Protein AF-A0A0A1PR72-F1 (afdb_monomer_lite)

Radius of gyration: 14.21 Å; chains: 1; bounding box: 34×39×32 Å

Structure (mmCIF, N/CA/C/O backbone):
data_AF-A0A0A1PR72-F1
#
_entry.id   AF-A0A0A1PR72-F1
#
loop_
_atom_site.group_PDB
_atom_site.id
_atom_site.type_symbol
_atom_site.label_atom_id
_atom_site.label_alt_id
_atom_site.label_comp_id
_atom_site.label_asym_id
_atom_site.label_entity_id
_atom_site.label_seq_id
_atom_site.pdbx_PDB_ins_code
_atom_site.Cartn_x
_atom_site.Cartn_y
_atom_site.Cartn_z
_atom_site.occupancy
_atom_site.B_iso_or_equiv
_atom_site.auth_seq_id
_atom_site.auth_comp_id
_atom_site.auth_asym_id
_atom_site.auth_atom_id
_atom_site.pdbx_PDB_model_num
ATOM 1 N N . MET A 1 1 ? 4.357 -5.105 5.556 1.00 82.50 1 MET A N 1
ATOM 2 C CA . MET A 1 1 ? 3.766 -4.105 4.643 1.00 82.50 1 MET A CA 1
ATOM 3 C C . MET A 1 1 ? 2.850 -3.223 5.461 1.00 82.50 1 MET A C 1
ATOM 5 O O . MET A 1 1 ? 2.119 -3.757 6.286 1.00 82.50 1 MET A O 1
ATOM 9 N N . SER A 1 2 ? 2.885 -1.919 5.214 1.00 88.31 2 SER A N 1
ATOM 10 C CA . SER A 1 2 ? 1.984 -0.940 5.820 1.00 88.31 2 SER A CA 1
ATOM 11 C C . SER A 1 2 ? 1.343 -0.111 4.715 1.00 88.31 2 SER A C 1
ATOM 13 O O . SER A 1 2 ? 2.030 0.284 3.776 1.00 88.31 2 SER A O 1
ATOM 15 N N . LEU A 1 3 ? 0.043 0.157 4.824 1.00 88.31 3 LEU A N 1
ATOM 16 C CA . LEU A 1 3 ? -0.700 0.997 3.889 1.00 88.31 3 LEU A CA 1
ATOM 17 C C . LEU A 1 3 ? -1.391 2.115 4.665 1.00 88.31 3 LEU A C 1
ATOM 19 O O . LEU A 1 3 ? -2.134 1.855 5.610 1.00 88.31 3 LEU A O 1
ATOM 23 N N . ILE A 1 4 ? -1.170 3.346 4.224 1.00 90.19 4 ILE A N 1
ATOM 24 C CA . ILE A 1 4 ? -1.883 4.529 4.693 1.00 90.19 4 ILE A CA 1
ATOM 25 C C . ILE A 1 4 ? -2.842 4.938 3.579 1.00 90.19 4 ILE A C 1
ATOM 27 O O . ILE A 1 4 ? -2.407 5.152 2.450 1.00 90.19 4 ILE A O 1
ATOM 31 N N . LEU A 1 5 ? -4.134 5.032 3.900 1.00 88.56 5 LEU A N 1
ATOM 32 C CA . LEU A 1 5 ? -5.178 5.527 3.003 1.00 88.56 5 LEU A CA 1
ATOM 33 C C . LEU A 1 5 ? -5.735 6.832 3.559 1.00 88.56 5 LEU A C 1
ATOM 35 O O . LEU A 1 5 ? -6.282 6.852 4.665 1.00 88.56 5 LEU A O 1
ATOM 39 N N . THR A 1 6 ? -5.657 7.889 2.763 1.00 89.31 6 THR A N 1
ATOM 40 C CA . THR A 1 6 ? -6.196 9.205 3.098 1.00 89.31 6 TH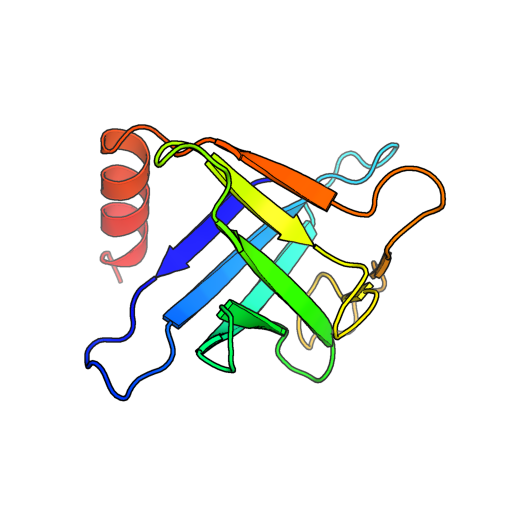R A CA 1
ATOM 41 C C . THR A 1 6 ? -7.381 9.479 2.188 1.00 89.31 6 THR A C 1
ATOM 43 O O . THR A 1 6 ? -7.264 9.433 0.967 1.00 89.31 6 THR A O 1
ATOM 46 N N . ARG A 1 7 ? -8.562 9.727 2.762 1.00 86.62 7 ARG A N 1
ATOM 47 C CA . ARG A 1 7 ? -9.734 10.109 1.960 1.00 86.62 7 ARG A CA 1
ATOM 48 C C . ARG A 1 7 ? -9.500 11.474 1.307 1.00 86.62 7 ARG A C 1
ATOM 50 O O . ARG A 1 7 ? -8.943 12.354 1.955 1.00 86.62 7 ARG A O 1
ATOM 57 N N . GLY A 1 8 ? -9.984 11.642 0.076 1.00 85.38 8 GLY A N 1
ATOM 58 C CA . GLY A 1 8 ? -10.082 12.956 -0.563 1.00 85.38 8 GLY A CA 1
ATOM 59 C C . GLY A 1 8 ? -10.965 13.910 0.248 1.00 85.38 8 GLY A C 1
ATOM 60 O O . GLY A 1 8 ? -11.812 13.461 1.034 1.00 85.38 8 GLY A O 1
ATOM 61 N N . ALA A 1 9 ? -10.778 15.220 0.070 1.00 82.19 9 ALA A N 1
ATOM 62 C CA . ALA A 1 9 ? -11.507 16.238 0.831 1.00 82.19 9 ALA A CA 1
ATOM 63 C C . ALA A 1 9 ? -13.004 16.262 0.478 1.00 82.19 9 ALA A C 1
ATOM 65 O O . ALA A 1 9 ? -13.845 16.667 1.282 1.00 82.19 9 ALA A O 1
ATOM 66 N N . SER A 1 10 ? -13.350 15.770 -0.712 1.00 82.62 10 SER A N 1
ATOM 67 C CA . SER A 1 10 ? -14.716 15.634 -1.204 1.00 82.62 10 SER A CA 1
ATOM 68 C C . SER A 1 10 ? -14.984 14.224 -1.738 1.00 82.62 10 SER A C 1
ATOM 70 O O . SER A 1 10 ? -14.075 13.435 -1.981 1.00 82.62 10 SER A O 1
ATOM 72 N N . ARG A 1 11 ? -16.262 13.882 -1.958 1.00 75.19 11 ARG A N 1
ATOM 73 C CA . ARG A 1 11 ? -16.643 12.583 -2.554 1.00 75.19 11 ARG A CA 1
ATOM 74 C C . ARG A 1 11 ? -16.174 12.416 -4.004 1.00 75.19 11 ARG A C 1
ATOM 76 O O . ARG A 1 11 ? -16.157 11.290 -4.494 1.00 75.19 11 ARG A O 1
ATOM 83 N N . SER A 1 12 ? -15.878 13.521 -4.682 1.00 78.88 12 SER A N 1
ATOM 84 C CA . SER A 1 12 ? -15.376 13.561 -6.057 1.00 78.88 12 SER A CA 1
ATOM 85 C C . SER A 1 12 ? -13.855 13.464 -6.141 1.00 78.88 12 SER A C 1
ATOM 87 O O . SER A 1 12 ? -13.344 13.122 -7.203 1.00 78.88 12 SER A O 1
ATOM 89 N N . GLU A 1 13 ? -13.139 13.739 -5.051 1.00 85.50 13 GLU A N 1
ATOM 90 C CA . GLU A 1 13 ? -11.687 13.599 -5.009 1.00 85.50 13 GLU A CA 1
ATOM 91 C C . GLU A 1 13 ? -11.280 12.147 -4.734 1.00 85.50 13 GLU A C 1
ATOM 93 O O . GLU A 1 13 ? -11.867 11.488 -3.863 1.00 85.50 13 GLU A O 1
ATOM 98 N N . PRO A 1 14 ? -10.278 11.621 -5.461 1.00 87.50 14 PRO A N 1
ATOM 99 C CA . PRO A 1 14 ? -9.738 10.303 -5.178 1.00 87.50 14 PRO A CA 1
ATOM 100 C C . PRO A 1 14 ? -9.121 10.269 -3.775 1.00 87.50 14 PRO A C 1
ATOM 102 O O . PRO A 1 14 ? -8.647 11.272 -3.246 1.00 87.50 14 PRO A O 1
ATOM 105 N N . ALA A 1 15 ? -9.128 9.091 -3.157 1.00 90.69 15 ALA A N 1
ATOM 106 C CA . ALA A 1 15 ? -8.325 8.881 -1.959 1.00 90.69 15 ALA A CA 1
ATOM 107 C C . ALA A 1 15 ? -6.852 8.786 -2.372 1.00 90.69 15 ALA A C 1
ATOM 109 O O . ALA A 1 15 ? -6.563 8.180 -3.397 1.00 90.69 15 ALA A O 1
ATOM 110 N N . SER A 1 16 ? -5.928 9.322 -1.585 1.00 92.38 16 SER A N 1
ATOM 111 C CA . SER A 1 16 ? -4.498 9.090 -1.793 1.00 92.38 16 SER A CA 1
ATOM 112 C C . SER A 1 16 ? -4.004 7.941 -0.921 1.00 92.38 16 SER A C 1
ATOM 114 O O . SER A 1 16 ? -4.612 7.598 0.103 1.00 92.38 16 SER A O 1
ATOM 116 N N . PHE A 1 17 ? -2.900 7.320 -1.325 1.00 91.56 17 PHE A N 1
ATOM 117 C CA . PHE A 1 17 ? -2.252 6.286 -0.536 1.00 91.56 17 PHE A CA 1
ATOM 118 C C . PHE A 1 17 ? -0.745 6.484 -0.436 1.00 91.56 17 PHE A C 1
ATOM 120 O O . PHE A 1 17 ? -0.103 7.064 -1.310 1.00 91.56 17 PHE A O 1
ATOM 127 N N . ARG A 1 18 ? -0.180 5.925 0.636 1.00 91.56 18 ARG A N 1
ATOM 128 C CA . ARG A 1 18 ? 1.251 5.638 0.764 1.00 91.56 18 ARG A CA 1
ATOM 129 C C . ARG A 1 18 ? 1.417 4.202 1.231 1.00 91.56 18 ARG A C 1
ATOM 131 O O . ARG A 1 18 ? 0.816 3.808 2.232 1.00 91.56 18 ARG A O 1
ATOM 138 N N . ILE A 1 19 ? 2.214 3.423 0.513 1.00 88.81 19 ILE A N 1
ATOM 139 C CA . ILE A 1 19 ? 2.516 2.033 0.855 1.00 88.81 19 ILE A CA 1
ATOM 140 C C . ILE A 1 19 ? 3.991 1.897 1.211 1.00 88.81 19 ILE A C 1
ATOM 142 O O . ILE A 1 19 ? 4.844 2.498 0.567 1.00 88.81 19 ILE A O 1
ATOM 146 N N . PHE A 1 20 ? 4.275 1.101 2.238 1.00 88.56 20 PHE A N 1
ATOM 147 C CA . PHE A 1 20 ? 5.618 0.802 2.716 1.00 88.56 20 PHE A CA 1
ATOM 148 C C . PHE A 1 20 ? 5.815 -0.708 2.778 1.00 88.56 20 PHE A C 1
ATOM 150 O O . PHE A 1 20 ? 4.985 -1.442 3.335 1.00 88.56 20 PHE A O 1
ATOM 157 N N . VAL A 1 21 ? 6.922 -1.188 2.228 1.00 86.25 21 VAL A N 1
ATOM 158 C CA . VAL A 1 21 ? 7.244 -2.615 2.166 1.00 86.25 21 VAL A CA 1
ATOM 159 C C . VAL A 1 21 ? 8.702 -2.845 2.531 1.00 86.25 21 VAL A C 1
ATOM 161 O O . VAL A 1 21 ? 9.578 -2.056 2.203 1.00 86.25 21 VAL A O 1
ATOM 164 N N . THR A 1 22 ? 8.958 -3.977 3.170 1.00 85.81 22 THR A N 1
ATOM 165 C CA . THR A 1 22 ? 10.303 -4.533 3.309 1.00 85.81 22 THR A CA 1
ATOM 166 C C . THR A 1 22 ? 10.289 -5.831 2.525 1.00 85.81 22 THR A C 1
ATOM 168 O O . THR A 1 22 ? 9.505 -6.731 2.841 1.00 85.81 22 THR A O 1
ATOM 171 N N . VAL A 1 23 ? 11.084 -5.904 1.462 1.00 81.19 23 VAL A N 1
ATOM 172 C CA . VAL A 1 23 ? 11.188 -7.122 0.655 1.00 81.19 23 VAL A CA 1
ATOM 173 C C . VAL A 1 23 ? 12.092 -8.110 1.390 1.00 81.19 23 VAL A C 1
ATOM 175 O O . VAL A 1 23 ? 13.049 -7.721 2.055 1.00 81.19 23 VAL A O 1
ATOM 178 N N . ARG A 1 24 ? 11.779 -9.407 1.315 1.00 80.00 24 ARG A N 1
ATOM 179 C CA . ARG A 1 24 ? 12.583 -10.444 1.974 1.00 80.00 24 ARG A CA 1
ATOM 180 C C . ARG A 1 24 ? 14.031 -10.375 1.484 1.00 80.00 24 ARG A C 1
ATOM 182 O O . ARG A 1 24 ? 14.276 -10.453 0.287 1.00 80.00 24 ARG A O 1
ATOM 189 N N . GLY A 1 25 ? 14.968 -10.309 2.425 1.00 82.12 25 GLY A N 1
ATOM 190 C CA . GLY A 1 25 ? 16.397 -10.188 2.131 1.00 82.12 25 GLY A CA 1
ATOM 191 C C . GLY A 1 25 ? 16.898 -8.743 2.103 1.00 82.12 25 GLY A C 1
ATOM 192 O O . GLY A 1 25 ? 18.098 -8.536 2.262 1.00 82.12 25 GLY A O 1
ATOM 193 N N . ASP A 1 26 ? 15.999 -7.760 2.017 1.00 81.25 26 ASP A N 1
ATOM 194 C CA . ASP A 1 26 ? 16.349 -6.348 2.131 1.00 81.25 26 ASP A CA 1
ATOM 195 C C . ASP A 1 26 ? 16.278 -5.906 3.598 1.00 81.25 26 ASP A C 1
ATOM 197 O O . ASP A 1 26 ? 15.487 -6.414 4.398 1.00 81.25 26 ASP A O 1
ATOM 201 N N . ARG A 1 27 ? 17.111 -4.925 3.952 1.00 82.94 27 ARG A N 1
ATOM 202 C CA . ARG A 1 27 ? 17.039 -4.215 5.242 1.00 82.94 27 ARG A CA 1
ATOM 203 C C . ARG A 1 27 ? 16.356 -2.853 5.122 1.00 82.94 27 ARG A C 1
ATOM 205 O O . ARG A 1 27 ? 16.102 -2.208 6.133 1.00 82.94 27 ARG A O 1
ATOM 212 N N . GLU A 1 28 ? 16.084 -2.428 3.895 1.00 85.38 28 GLU A N 1
ATOM 213 C CA . GLU A 1 28 ? 15.511 -1.133 3.563 1.00 85.38 28 GLU A CA 1
ATOM 214 C C . GLU A 1 28 ? 13.980 -1.194 3.502 1.00 85.38 28 GLU A C 1
ATOM 216 O O . GLU A 1 28 ? 13.381 -2.227 3.179 1.00 85.38 28 GLU A O 1
ATOM 221 N N . VAL A 1 29 ? 13.343 -0.073 3.846 1.00 86.62 29 VAL A N 1
ATOM 222 C CA . VAL A 1 29 ? 11.905 0.123 3.668 1.00 86.62 29 VAL A CA 1
ATOM 223 C C . VAL A 1 29 ? 11.692 0.892 2.376 1.00 86.62 29 VAL A C 1
ATOM 225 O O . VAL A 1 29 ? 12.035 2.065 2.280 1.00 86.62 29 VAL A O 1
ATOM 228 N N . TRP A 1 30 ? 11.062 0.238 1.413 1.00 87.12 30 TRP A N 1
ATOM 229 C CA . TRP A 1 30 ? 10.681 0.841 0.148 1.00 87.12 30 TRP A CA 1
ATOM 230 C C . TRP A 1 30 ? 9.297 1.477 0.259 1.00 87.12 30 TRP A C 1
ATOM 232 O O . TRP A 1 30 ? 8.433 0.958 0.977 1.00 87.12 30 TRP A O 1
ATOM 242 N N . SER A 1 31 ? 9.053 2.565 -0.475 1.00 89.19 31 SER A N 1
ATOM 243 C CA . SER A 1 31 ? 7.752 3.244 -0.453 1.00 89.19 31 SER A CA 1
ATOM 244 C C . SER A 1 31 ? 7.246 3.661 -1.830 1.00 89.19 31 SER A C 1
ATOM 246 O O . SER A 1 31 ? 8.034 3.866 -2.746 1.00 89.19 31 SER A O 1
ATOM 248 N N . ALA A 1 32 ? 5.925 3.738 -1.983 1.00 89.00 32 ALA A N 1
ATOM 249 C CA . ALA A 1 32 ? 5.261 4.243 -3.184 1.00 89.00 32 ALA A CA 1
ATOM 250 C C . ALA A 1 32 ? 3.994 5.022 -2.805 1.00 89.00 32 ALA A C 1
ATOM 252 O O . ALA A 1 32 ? 3.386 4.763 -1.757 1.00 89.00 32 ALA A O 1
ATOM 253 N N . SER A 1 33 ? 3.597 5.960 -3.659 1.00 91.56 33 SER A N 1
ATOM 254 C CA . SER A 1 33 ? 2.411 6.803 -3.499 1.00 91.56 33 SER A CA 1
ATOM 255 C C . SER A 1 33 ? 1.543 6.798 -4.748 1.00 91.56 33 SER A C 1
ATOM 257 O O . SER A 1 33 ? 1.991 6.460 -5.845 1.00 91.56 33 SER A O 1
ATOM 259 N N . GLY A 1 34 ? 0.281 7.165 -4.558 1.00 92.00 34 GLY A N 1
ATOM 260 C CA . GLY A 1 34 ? -0.629 7.434 -5.656 1.00 92.00 34 GLY A CA 1
ATOM 261 C C . GLY A 1 34 ? -2.070 7.557 -5.205 1.00 92.00 34 GLY A C 1
ATOM 262 O O . GLY A 1 34 ? -2.356 7.918 -4.059 1.00 92.00 34 GLY A O 1
ATOM 263 N N . GLU A 1 35 ? -2.988 7.253 -6.114 1.00 93.19 35 GLU A N 1
ATOM 264 C CA . GLU A 1 35 ? -4.412 7.515 -5.940 1.00 93.19 35 GLU A CA 1
ATOM 265 C C . GLU A 1 35 ? -5.244 6.242 -6.031 1.00 93.19 35 GLU A C 1
ATOM 267 O O . GLU A 1 35 ? -5.013 5.379 -6.869 1.00 93.19 35 GLU A O 1
ATOM 272 N N . CYS A 1 36 ? -6.282 6.161 -5.206 1.00 90.94 36 CYS A N 1
ATOM 273 C CA . CYS A 1 36 ? -7.281 5.113 -5.221 1.00 90.94 36 CYS A CA 1
ATOM 274 C C . CYS A 1 36 ? -8.625 5.643 -5.729 1.00 90.94 36 CYS A C 1
ATOM 276 O O . CYS A 1 36 ? -9.160 6.645 -5.242 1.00 90.94 36 CYS A O 1
ATOM 278 N N . ARG A 1 37 ? -9.227 4.912 -6.668 1.00 88.62 37 ARG A N 1
ATOM 279 C CA . ARG A 1 37 ? -10.517 5.231 -7.288 1.00 88.62 37 ARG A CA 1
ATOM 280 C C . ARG A 1 37 ? -11.479 4.058 -7.193 1.00 88.62 37 ARG A C 1
ATOM 282 O O . ARG A 1 37 ? -11.089 2.891 -7.189 1.00 88.62 37 ARG A O 1
ATOM 289 N N . ARG A 1 38 ? -12.776 4.371 -7.148 1.00 83.44 38 ARG A N 1
ATOM 290 C CA . ARG A 1 38 ? -13.833 3.356 -7.139 1.00 83.44 38 ARG A CA 1
ATOM 291 C C . ARG A 1 38 ? -14.214 2.980 -8.575 1.00 83.44 38 ARG A C 1
ATOM 293 O O . ARG A 1 38 ? -14.772 3.804 -9.291 1.00 83.44 38 ARG A O 1
ATOM 300 N N . ARG A 1 39 ? -13.930 1.745 -8.997 1.00 76.31 39 ARG A N 1
ATOM 301 C CA . ARG A 1 39 ? -14.226 1.194 -10.338 1.00 76.31 39 ARG A CA 1
ATOM 302 C C . ARG A 1 39 ? -14.703 -0.263 -10.239 1.00 76.31 39 ARG A C 1
ATOM 304 O O . ARG A 1 39 ? -13.933 -1.184 -10.471 1.00 76.31 39 ARG A O 1
ATOM 311 N N . GLY A 1 40 ? -15.941 -0.490 -9.784 1.00 69.94 40 GLY A N 1
ATOM 312 C CA . GLY A 1 40 ? -16.435 -1.852 -9.474 1.00 69.94 40 GLY A CA 1
ATOM 313 C C . GLY A 1 40 ? -15.730 -2.528 -8.278 1.00 69.94 40 GLY A C 1
ATOM 314 O O . GLY A 1 40 ? -15.934 -3.705 -8.013 1.00 69.94 40 GLY A O 1
ATOM 315 N N . GLY A 1 41 ? -14.911 -1.758 -7.559 1.00 78.44 41 GLY A N 1
ATOM 316 C CA . GLY A 1 41 ? -13.992 -2.119 -6.478 1.00 78.44 41 GLY A CA 1
ATOM 317 C C . GLY A 1 41 ? -13.130 -0.890 -6.154 1.00 78.44 41 GLY A C 1
ATOM 318 O O . GLY A 1 41 ? -13.348 0.161 -6.760 1.00 78.44 41 GLY A O 1
ATOM 319 N N . ILE A 1 42 ? -12.187 -0.971 -5.214 1.00 86.06 42 ILE A N 1
ATOM 320 C CA . ILE A 1 42 ? -11.196 0.099 -5.002 1.00 86.06 42 ILE A CA 1
ATOM 321 C C . ILE A 1 42 ? -9.914 -0.315 -5.727 1.00 86.06 42 ILE A C 1
ATOM 323 O O . ILE A 1 42 ? -9.368 -1.375 -5.436 1.00 86.06 42 ILE A O 1
ATOM 327 N N . VAL A 1 43 ? -9.458 0.498 -6.676 1.00 90.06 43 VAL A N 1
ATOM 328 C CA . VAL A 1 43 ? -8.208 0.289 -7.423 1.00 90.06 43 VAL A CA 1
ATOM 329 C C . VAL A 1 43 ? -7.289 1.458 -7.131 1.00 90.06 43 VAL A C 1
ATOM 331 O O . VAL A 1 43 ? -7.753 2.594 -7.173 1.00 90.06 43 VAL A O 1
ATOM 334 N N . CYS A 1 44 ? -6.035 1.169 -6.806 1.00 90.75 44 CYS A N 1
ATOM 335 C CA . CYS A 1 44 ? -5.016 2.145 -6.464 1.00 90.75 44 CYS A CA 1
ATOM 336 C C . CYS A 1 44 ? -3.901 2.114 -7.507 1.00 90.75 44 CYS A C 1
ATOM 338 O O . CYS A 1 44 ? -3.262 1.075 -7.681 1.00 90.75 44 CYS A O 1
ATOM 340 N N . ASP A 1 45 ? -3.692 3.244 -8.174 1.00 91.00 45 ASP A N 1
ATOM 341 C CA . ASP A 1 45 ? -2.692 3.458 -9.215 1.00 91.00 45 ASP A CA 1
ATOM 342 C C . ASP A 1 45 ? -1.484 4.179 -8.599 1.00 91.00 45 ASP A C 1
ATOM 344 O O . ASP A 1 45 ? -1.642 5.214 -7.946 1.00 91.00 45 ASP A O 1
ATOM 348 N N . VAL A 1 46 ? -0.283 3.632 -8.783 1.00 89.81 46 VAL A N 1
ATOM 349 C CA . VAL A 1 46 ? 0.973 4.286 -8.387 1.00 89.81 46 VAL A CA 1
ATOM 350 C C . VAL A 1 46 ? 1.270 5.414 -9.373 1.00 89.81 46 VAL A C 1
ATOM 352 O O . VAL A 1 46 ? 1.044 5.269 -10.575 1.00 89.81 46 VAL A O 1
ATOM 355 N N . GLU A 1 47 ? 1.791 6.532 -8.874 1.00 86.62 47 GLU A N 1
ATOM 356 C CA . GLU A 1 47 ? 2.244 7.648 -9.711 1.00 86.62 47 GLU A CA 1
ATOM 357 C C . GLU A 1 47 ? 3.304 7.206 -10.740 1.00 86.62 47 GLU A C 1
ATOM 359 O O . GLU A 1 47 ? 3.994 6.202 -10.556 1.00 86.62 47 GLU A O 1
ATOM 364 N N . CYS A 1 48 ? 3.442 7.963 -11.835 1.00 83.50 48 CYS A N 1
ATOM 365 C CA . CYS A 1 48 ? 4.473 7.731 -12.858 1.00 83.50 48 CYS A CA 1
ATOM 366 C C . CYS A 1 48 ? 4.448 6.323 -13.491 1.00 83.50 48 CYS A C 1
ATOM 368 O O . CYS A 1 48 ? 5.491 5.721 -13.731 1.00 83.50 48 CYS A O 1
ATOM 370 N N . ASP A 1 49 ? 3.250 5.790 -13.758 1.00 79.31 49 ASP A N 1
ATOM 371 C CA . ASP A 1 49 ? 3.035 4.467 -14.370 1.00 79.31 49 ASP A CA 1
ATOM 372 C C . ASP A 1 49 ? 3.670 3.300 -13.584 1.00 79.31 49 ASP A C 1
ATOM 374 O O . ASP A 1 49 ? 3.966 2.227 -14.126 1.00 79.31 49 ASP A O 1
ATOM 378 N N . GLY A 1 50 ? 3.817 3.470 -12.265 1.00 83.62 50 GLY A N 1
ATOM 379 C CA . GLY A 1 50 ? 4.395 2.477 -11.359 1.00 83.62 50 GLY A CA 1
ATOM 380 C C . GLY A 1 50 ? 3.534 1.226 -11.132 1.00 83.62 50 GLY A C 1
ATOM 381 O O . GLY A 1 50 ? 3.851 0.408 -10.271 1.00 83.62 50 GLY A O 1
ATOM 382 N N . GLY A 1 51 ? 2.438 1.052 -11.869 1.00 88.19 51 GLY A N 1
ATOM 383 C CA . GLY A 1 51 ? 1.489 -0.039 -11.672 1.00 88.19 51 GLY A CA 1
ATOM 384 C C . GLY A 1 51 ? 0.487 0.271 -10.562 1.00 88.19 51 GLY A C 1
ATOM 385 O O . GLY A 1 51 ? -0.070 1.363 -10.522 1.00 88.19 51 GLY A O 1
ATOM 386 N N . GLY A 1 52 ? 0.208 -0.695 -9.685 1.00 88.75 52 GLY A N 1
ATOM 387 C CA . GLY A 1 52 ? -0.853 -0.545 -8.693 1.00 88.75 52 GLY A CA 1
ATOM 388 C C . GLY A 1 52 ? -1.415 -1.849 -8.142 1.00 88.75 52 GLY A C 1
ATOM 389 O O . GLY A 1 52 ? -0.905 -2.944 -8.380 1.00 88.75 52 GLY A O 1
ATOM 390 N N . PHE A 1 53 ? -2.504 -1.732 -7.390 1.00 89.06 53 PHE A N 1
ATOM 391 C CA . PHE A 1 53 ? -3.145 -2.852 -6.707 1.00 89.06 53 PHE A CA 1
ATOM 392 C C . PHE A 1 53 ? -4.640 -2.615 -6.491 1.00 89.06 53 PHE A C 1
ATOM 394 O O . PHE A 1 53 ? -5.117 -1.482 -6.467 1.00 89.06 53 PHE A O 1
ATOM 401 N N . ALA A 1 54 ? -5.396 -3.693 -6.300 1.00 89.62 54 ALA A N 1
ATOM 402 C CA . ALA A 1 54 ? -6.798 -3.614 -5.903 1.00 89.62 54 ALA A CA 1
ATOM 403 C C . ALA A 1 54 ? -6.958 -3.828 -4.394 1.00 89.62 54 ALA A C 1
ATOM 405 O O . ALA A 1 54 ? -6.259 -4.642 -3.791 1.00 89.62 54 ALA A O 1
ATOM 406 N N . ILE A 1 55 ? -7.924 -3.135 -3.791 1.00 86.81 55 ILE A N 1
ATOM 407 C CA . ILE A 1 55 ? -8.365 -3.354 -2.414 1.00 86.81 55 ILE A CA 1
ATOM 408 C C . ILE A 1 55 ? -9.746 -4.011 -2.448 1.00 86.81 55 ILE A C 1
ATOM 410 O O . ILE A 1 55 ? -10.721 -3.445 -2.950 1.00 86.81 55 ILE A O 1
ATOM 414 N N . GLY A 1 56 ? -9.822 -5.210 -1.880 1.00 82.00 56 GLY A N 1
ATOM 415 C CA . GLY A 1 56 ? -11.057 -5.934 -1.615 1.00 82.00 56 GLY A CA 1
ATOM 416 C C . GLY A 1 56 ? -11.423 -5.890 -0.134 1.00 82.00 56 GLY A C 1
ATOM 417 O O . GLY A 1 56 ? -10.552 -5.901 0.739 1.00 82.00 56 GLY A O 1
ATOM 418 N N . ALA A 1 57 ? -12.724 -5.871 0.153 1.00 70.00 57 ALA A N 1
ATOM 419 C CA . ALA A 1 57 ? -13.211 -6.172 1.493 1.00 70.00 57 ALA A CA 1
ATOM 420 C C . ALA A 1 57 ? -13.012 -7.666 1.786 1.00 70.00 57 ALA A C 1
ATOM 422 O O . ALA A 1 57 ? -13.191 -8.506 0.901 1.00 70.00 57 ALA A O 1
ATOM 423 N N . THR A 1 58 ? -12.653 -7.99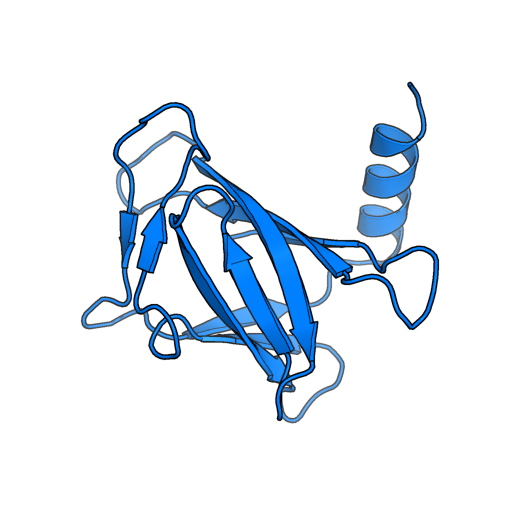2 3.024 1.00 67.19 58 THR A N 1
ATOM 424 C CA . THR A 1 58 ? -12.746 -9.373 3.511 1.00 67.19 58 THR A CA 1
ATOM 425 C C . THR A 1 58 ? -14.153 -9.635 4.057 1.00 67.19 58 THR A C 1
ATOM 427 O O . THR A 1 58 ? -14.997 -8.738 4.081 1.00 67.19 58 THR A O 1
ATOM 430 N N . SER A 1 59 ? -14.439 -10.866 4.491 1.00 66.06 59 SER A N 1
ATOM 431 C CA . SER A 1 59 ? -15.704 -11.185 5.169 1.00 66.06 59 SER A CA 1
ATOM 432 C C . SER A 1 59 ? -15.871 -10.468 6.517 1.00 66.06 59 SER A C 1
ATOM 434 O O . SER A 1 59 ? -16.964 -10.493 7.077 1.00 66.06 59 SER A O 1
ATOM 436 N N . THR A 1 60 ? -14.819 -9.822 7.036 1.00 65.81 60 THR A N 1
ATOM 437 C CA . THR A 1 60 ? -14.839 -9.043 8.278 1.00 65.81 60 THR A CA 1
ATOM 438 C C . THR A 1 60 ? -14.504 -7.572 8.014 1.00 65.81 60 THR A C 1
ATOM 440 O O . THR A 1 60 ? -13.795 -7.226 7.070 1.00 65.81 60 THR A O 1
ATOM 443 N N . THR A 1 61 ? -15.008 -6.673 8.862 1.00 68.31 61 THR A N 1
ATOM 444 C CA . THR A 1 61 ? -14.747 -5.222 8.766 1.00 68.31 61 THR A CA 1
ATOM 445 C C . THR A 1 61 ? -13.346 -4.820 9.220 1.00 68.31 61 THR A C 1
ATOM 447 O O . THR A 1 61 ? -12.909 -3.703 8.950 1.00 68.31 61 THR A O 1
ATOM 450 N N . GLU A 1 62 ? -12.646 -5.722 9.907 1.00 75.19 62 GLU A N 1
ATOM 451 C CA . GLU A 1 62 ? -11.354 -5.452 10.546 1.00 75.19 62 GLU A CA 1
ATOM 452 C C . GLU A 1 62 ? -10.157 -5.755 9.646 1.00 75.19 62 GLU A C 1
ATOM 454 O O . GLU A 1 62 ? -9.025 -5.420 9.996 1.00 75.19 62 GLU A O 1
ATOM 459 N N . ALA A 1 63 ? -10.394 -6.370 8.487 1.00 78.94 63 ALA A N 1
ATOM 460 C CA . ALA A 1 63 ? -9.344 -6.697 7.545 1.00 78.94 63 ALA A CA 1
ATOM 461 C C . ALA A 1 63 ? -9.712 -6.296 6.116 1.00 78.94 63 ALA A C 1
ATOM 463 O O . ALA A 1 63 ? -10.843 -6.458 5.647 1.00 78.94 63 ALA A O 1
ATOM 464 N N . LEU A 1 64 ? -8.705 -5.809 5.404 1.00 83.69 64 LEU A N 1
ATOM 465 C CA . LEU A 1 64 ? -8.742 -5.559 3.973 1.00 83.69 64 LEU A CA 1
ATOM 466 C C . LEU A 1 64 ? -7.798 -6.529 3.275 1.00 83.69 64 LEU A C 1
ATOM 468 O O . LEU A 1 64 ? -6.808 -6.980 3.849 1.00 83.69 64 LEU A O 1
ATOM 472 N N . GLN A 1 65 ? -8.092 -6.839 2.020 1.00 86.69 65 GLN A N 1
ATOM 473 C CA . GLN A 1 65 ? -7.204 -7.622 1.179 1.00 86.69 65 GLN A CA 1
ATOM 474 C C . GLN A 1 65 ? -6.662 -6.736 0.063 1.00 86.69 65 GLN A C 1
ATOM 476 O O . GLN A 1 65 ? -7.429 -6.219 -0.745 1.00 86.69 65 GLN A O 1
ATOM 481 N N . ILE A 1 66 ? -5.344 -6.603 -0.010 1.00 86.44 66 ILE A N 1
ATOM 482 C CA . ILE A 1 66 ? -4.652 -6.082 -1.186 1.00 86.44 66 ILE A CA 1
ATOM 483 C C . ILE A 1 66 ? -4.452 -7.233 -2.162 1.00 86.44 66 ILE A C 1
ATOM 485 O O . ILE A 1 66 ? -3.988 -8.299 -1.764 1.00 86.44 66 ILE A O 1
ATOM 489 N N . ALA A 1 67 ? -4.765 -7.020 -3.432 1.00 86.56 67 ALA A N 1
ATOM 490 C CA . ALA A 1 67 ? -4.473 -7.942 -4.517 1.00 86.56 67 ALA A CA 1
ATOM 491 C C . ALA A 1 67 ? -3.544 -7.264 -5.533 1.00 86.56 67 ALA A C 1
ATOM 493 O O . ALA A 1 67 ? -3.878 -6.211 -6.073 1.00 86.56 67 ALA A O 1
ATOM 494 N N . LEU A 1 68 ? -2.381 -7.874 -5.775 1.00 82.31 68 LEU A N 1
ATOM 495 C CA . LEU A 1 68 ? -1.425 -7.415 -6.790 1.00 82.31 68 LEU A CA 1
ATOM 496 C C . LEU A 1 68 ? -1.711 -8.025 -8.169 1.00 82.31 68 LEU A C 1
ATOM 498 O O . LEU A 1 68 ? -1.305 -7.466 -9.178 1.00 82.31 68 LEU A O 1
ATOM 502 N N . ASP A 1 69 ? -2.407 -9.168 -8.223 1.00 74.31 69 ASP A N 1
ATOM 503 C CA . ASP A 1 69 ? -2.657 -9.939 -9.451 1.00 74.31 69 ASP A CA 1
ATOM 504 C C . ASP A 1 69 ? -3.524 -9.199 -10.485 1.00 74.31 69 ASP A C 1
ATOM 506 O O . ASP A 1 69 ? -3.402 -9.449 -11.683 1.00 74.31 69 ASP A O 1
ATOM 510 N N . ARG A 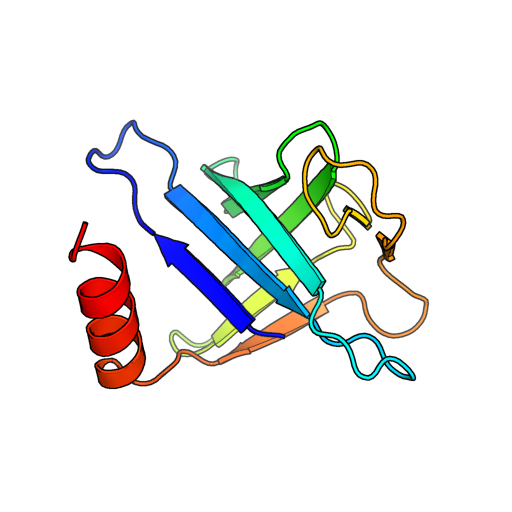1 70 ? -4.388 -8.281 -10.043 1.00 67.38 70 ARG A N 1
ATOM 511 C CA . ARG A 1 70 ? -5.223 -7.427 -10.896 1.00 67.38 70 ARG A CA 1
ATOM 512 C C . ARG A 1 70 ? -5.349 -6.028 -10.280 1.00 67.38 70 ARG A C 1
ATOM 514 O O . ARG A 1 70 ? -5.553 -5.947 -9.071 1.00 67.38 70 ARG A O 1
ATOM 521 N N . PRO A 1 71 ? -5.313 -4.932 -11.063 1.00 62.81 71 PRO A N 1
ATOM 522 C CA . PRO A 1 71 ? -5.131 -4.869 -12.518 1.00 62.81 71 PRO A CA 1
ATOM 523 C C . PRO A 1 71 ? -3.675 -4.763 -13.005 1.00 62.81 71 PRO A C 1
ATOM 525 O O . PRO A 1 71 ? -3.449 -4.960 -14.193 1.00 62.81 71 PRO A O 1
ATOM 528 N N . HIS A 1 72 ? -2.701 -4.461 -12.140 1.00 66.75 72 HIS A N 1
ATOM 529 C CA . HIS A 1 72 ? -1.377 -4.015 -12.607 1.00 66.75 72 HIS A CA 1
ATOM 530 C C . HIS A 1 72 ? -0.250 -5.048 -12.482 1.00 66.75 72 HIS A C 1
ATOM 532 O O . HIS A 1 72 ? 0.778 -4.888 -13.133 1.00 66.75 72 HIS A O 1
ATOM 538 N N . GLY A 1 73 ? -0.392 -6.096 -11.662 1.00 72.50 73 GLY A N 1
ATOM 539 C CA . GLY A 1 73 ? 0.607 -7.170 -11.539 1.00 72.50 73 GLY A CA 1
ATOM 540 C C . GLY A 1 73 ? 1.892 -6.794 -10.786 1.00 72.50 73 GLY A C 1
ATOM 541 O O . GLY A 1 73 ? 2.644 -7.691 -10.397 1.00 72.50 73 GLY A O 1
ATOM 542 N N . ARG A 1 74 ? 2.141 -5.497 -10.564 1.00 83.62 74 ARG A N 1
ATOM 543 C CA . ARG A 1 74 ? 3.336 -4.950 -9.914 1.00 83.62 74 ARG A CA 1
ATOM 544 C C . ARG A 1 74 ? 3.080 -3.591 -9.258 1.00 83.62 74 ARG A C 1
ATOM 546 O O . ARG A 1 74 ? 2.184 -2.859 -9.678 1.00 83.62 74 ARG A O 1
ATOM 553 N N . ILE A 1 75 ? 3.919 -3.255 -8.284 1.00 86.00 75 ILE A N 1
ATOM 554 C CA . ILE A 1 75 ? 4.080 -1.918 -7.703 1.00 86.00 75 ILE A CA 1
ATOM 555 C C . ILE A 1 75 ? 5.559 -1.551 -7.834 1.00 86.00 75 ILE A C 1
ATOM 557 O O . ILE A 1 75 ? 6.403 -2.222 -7.242 1.00 86.00 75 ILE A O 1
ATOM 561 N N . SER A 1 76 ? 5.862 -0.498 -8.585 1.00 86.31 76 SER A N 1
ATOM 562 C CA . SER A 1 76 ? 7.184 0.124 -8.614 1.00 86.31 76 SER A CA 1
ATOM 563 C C . SER A 1 76 ? 7.364 0.939 -7.342 1.00 86.31 76 SER A C 1
ATOM 565 O O . SER A 1 76 ? 6.581 1.848 -7.055 1.00 86.31 76 SER A O 1
ATOM 567 N N . MET A 1 77 ? 8.379 0.604 -6.558 1.00 83.62 77 MET A N 1
ATOM 568 C CA . MET A 1 77 ? 8.721 1.330 -5.344 1.00 83.62 77 MET A CA 1
ATOM 569 C C . MET A 1 77 ? 9.748 2.428 -5.672 1.00 83.62 77 MET A C 1
ATOM 571 O O . MET A 1 77 ? 10.583 2.223 -6.539 1.00 83.62 77 MET A O 1
ATOM 575 N N . ASN A 1 78 ? 9.695 3.565 -4.968 1.00 74.88 78 ASN A N 1
ATOM 576 C CA . ASN A 1 78 ? 10.461 4.821 -5.160 1.00 74.88 78 ASN A CA 1
ATOM 577 C C . ASN A 1 78 ? 9.876 5.868 -6.120 1.00 74.88 78 ASN A C 1
ATOM 579 O O . ASN A 1 78 ? 10.571 6.814 -6.488 1.00 74.88 78 ASN A O 1
ATOM 583 N N . GLY A 1 79 ? 8.593 5.760 -6.471 1.00 64.81 79 GLY A N 1
ATOM 584 C CA . GLY A 1 79 ? 7.900 6.813 -7.220 1.00 64.81 79 GLY A CA 1
ATOM 585 C C . GLY A 1 79 ? 8.561 7.121 -8.569 1.00 64.81 79 GLY A C 1
ATOM 586 O O . GLY A 1 79 ? 8.918 6.207 -9.308 1.00 64.81 79 GLY A O 1
ATOM 587 N N . CYS A 1 80 ? 8.707 8.409 -8.890 1.00 66.69 80 CYS A N 1
ATOM 588 C CA . CYS A 1 80 ? 9.187 8.891 -10.192 1.00 66.69 80 CYS A CA 1
ATOM 589 C C . CYS A 1 80 ? 10.722 8.952 -10.317 1.00 66.69 80 CYS A C 1
ATOM 591 O O . CYS A 1 80 ? 11.232 9.195 -11.410 1.00 66.69 80 CYS A O 1
ATOM 593 N N . ASP A 1 81 ? 11.458 8.709 -9.229 1.00 63.00 81 ASP A N 1
ATOM 594 C CA . ASP A 1 81 ? 12.900 8.987 -9.142 1.00 63.00 81 ASP A CA 1
ATOM 595 C C . ASP A 1 81 ? 13.777 7.795 -9.581 1.00 63.00 81 ASP A C 1
ATOM 597 O O . ASP A 1 81 ? 14.981 7.762 -9.336 1.00 6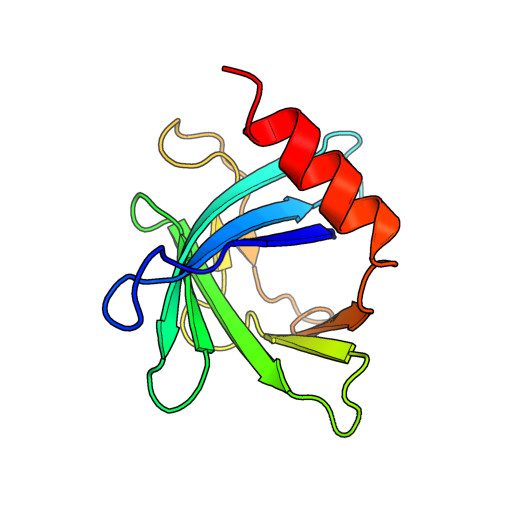3.00 81 ASP A O 1
ATOM 601 N N . GLY A 1 82 ? 13.186 6.807 -10.264 1.00 53.66 82 GLY A N 1
ATOM 602 C CA . GLY A 1 82 ? 13.928 5.770 -10.992 1.00 53.66 82 GLY A CA 1
ATOM 603 C C . GLY A 1 82 ? 14.643 4.718 -10.132 1.00 53.66 82 GLY A C 1
ATOM 604 O O . GLY A 1 82 ? 15.513 4.016 -10.642 1.00 53.66 82 GLY A O 1
ATOM 605 N N . GLY A 1 83 ? 14.302 4.574 -8.848 1.00 55.09 83 GLY A N 1
ATOM 606 C CA . GLY A 1 83 ? 14.865 3.526 -7.990 1.00 55.09 83 GLY A CA 1
ATOM 607 C C . GLY A 1 83 ? 14.241 2.153 -8.266 1.00 55.09 83 GLY A C 1
ATOM 608 O O . GLY A 1 83 ? 13.110 1.910 -7.864 1.00 55.09 83 GLY A O 1
ATOM 609 N N . GLU A 1 84 ? 14.971 1.247 -8.920 1.00 66.12 84 GLU A N 1
ATOM 610 C CA . GLU A 1 84 ? 14.514 -0.091 -9.340 1.00 66.12 84 GLU A CA 1
ATOM 611 C C . GLU A 1 84 ? 14.176 -1.032 -8.163 1.00 66.12 84 GLU A C 1
ATOM 613 O O . GLU A 1 84 ? 14.984 -1.868 -7.747 1.00 66.12 84 GLU A O 1
ATOM 618 N N . ARG A 1 85 ? 12.944 -0.982 -7.645 1.00 78.81 85 ARG A N 1
ATOM 619 C CA . ARG A 1 85 ? 12.402 -2.120 -6.891 1.00 78.81 85 ARG A CA 1
ATOM 620 C C . ARG A 1 85 ? 10.939 -2.359 -7.213 1.00 78.81 85 ARG A C 1
ATOM 622 O O . ARG A 1 85 ? 10.064 -1.658 -6.723 1.00 78.81 85 ARG A O 1
ATOM 629 N N . ASP A 1 86 ? 10.682 -3.425 -7.960 1.00 81.69 86 ASP A N 1
ATOM 630 C CA . ASP A 1 86 ? 9.325 -3.881 -8.239 1.00 81.69 86 ASP A CA 1
ATOM 631 C C . ASP A 1 86 ? 8.867 -4.902 -7.194 1.00 81.69 86 ASP A C 1
ATOM 633 O O . ASP A 1 86 ? 9.491 -5.944 -6.975 1.00 81.69 86 ASP A O 1
ATOM 637 N N . VAL A 1 87 ? 7.718 -4.630 -6.580 1.00 81.19 87 VAL A N 1
ATOM 638 C CA . VAL A 1 87 ? 6.936 -5.630 -5.855 1.00 81.19 87 VAL A CA 1
ATOM 639 C C . VAL A 1 87 ? 5.944 -6.229 -6.839 1.00 81.19 87 VAL A C 1
ATOM 641 O O . VAL A 1 87 ? 4.870 -5.680 -7.078 1.00 81.19 87 VAL A O 1
ATOM 644 N N . ALA A 1 88 ? 6.317 -7.353 -7.439 1.00 78.38 88 ALA A N 1
ATOM 645 C CA . ALA A 1 88 ? 5.462 -8.086 -8.363 1.00 78.38 88 ALA A CA 1
ATOM 646 C C . ALA A 1 88 ? 4.666 -9.187 -7.650 1.00 78.38 88 ALA A C 1
ATOM 648 O O . ALA A 1 88 ? 5.110 -9.754 -6.648 1.00 78.38 88 ALA A O 1
ATOM 649 N N . ALA A 1 89 ? 3.503 -9.528 -8.205 1.00 73.31 89 ALA A N 1
ATOM 650 C CA . ALA A 1 89 ? 2.769 -10.723 -7.809 1.00 73.31 89 ALA A CA 1
ATOM 651 C C . ALA A 1 89 ? 3.624 -11.970 -8.110 1.00 73.31 89 ALA A C 1
ATOM 653 O O . ALA A 1 89 ? 3.780 -12.375 -9.262 1.00 73.31 89 ALA A O 1
ATOM 654 N N . GLY A 1 90 ? 4.206 -12.566 -7.069 1.00 65.81 90 GLY A N 1
ATOM 655 C CA . GLY A 1 90 ? 5.065 -13.741 -7.195 1.00 65.81 90 GLY A CA 1
ATOM 656 C C . GLY A 1 90 ? 4.286 -15.053 -7.339 1.00 65.81 90 GLY A C 1
ATOM 657 O O . GLY A 1 90 ? 3.051 -15.089 -7.433 1.00 65.81 90 GLY A O 1
ATOM 658 N N . ARG A 1 91 ? 5.019 -16.175 -7.310 1.00 56.38 91 ARG A N 1
ATOM 659 C CA . ARG A 1 91 ? 4.415 -17.518 -7.258 1.00 56.38 91 ARG A CA 1
ATOM 660 C C . ARG A 1 91 ? 3.573 -17.711 -5.992 1.00 56.38 91 ARG A C 1
ATOM 662 O O . ARG A 1 91 ? 2.486 -18.272 -6.090 1.00 56.38 91 ARG A O 1
ATOM 669 N N . ASP A 1 92 ? 4.049 -17.182 -4.864 1.00 53.34 92 ASP A N 1
ATOM 670 C CA . ASP A 1 92 ? 3.517 -17.504 -3.537 1.00 53.34 92 ASP A CA 1
ATOM 671 C C . ASP A 1 92 ? 2.791 -16.307 -2.865 1.00 53.34 92 ASP A C 1
ATOM 673 O O . ASP A 1 92 ? 1.849 -16.521 -2.107 1.00 53.34 92 ASP A O 1
ATOM 677 N N . ASP A 1 93 ? 3.117 -15.053 -3.222 1.00 70.44 93 ASP A N 1
ATOM 678 C CA . ASP A 1 93 ? 2.547 -13.842 -2.603 1.00 70.44 93 ASP A CA 1
ATOM 679 C C . ASP A 1 93 ? 1.831 -12.947 -3.634 1.00 70.44 93 ASP A C 1
ATOM 681 O O . ASP A 1 93 ? 2.438 -12.127 -4.324 1.00 70.44 93 ASP A O 1
ATOM 685 N N . ARG A 1 94 ? 0.508 -13.114 -3.760 1.00 77.44 94 ARG A N 1
ATOM 686 C CA . ARG A 1 94 ? -0.345 -12.328 -4.687 1.00 77.44 94 ARG A CA 1
ATOM 687 C C . ARG A 1 94 ? -1.362 -11.447 -3.981 1.00 77.44 94 ARG A C 1
ATOM 689 O O . ARG A 1 94 ? -1.921 -10.524 -4.578 1.00 77.44 94 ARG A O 1
ATOM 696 N N . ARG A 1 95 ? -1.660 -11.793 -2.732 1.00 84.19 95 ARG A N 1
ATOM 697 C CA . ARG A 1 95 ? -2.700 -11.183 -1.916 1.00 84.19 95 ARG A CA 1
ATOM 698 C C . ARG A 1 95 ? -2.162 -10.984 -0.517 1.00 84.19 95 ARG A C 1
ATOM 700 O O . ARG A 1 95 ? -1.641 -11.922 0.074 1.00 84.19 95 ARG A O 1
ATOM 707 N N . PHE A 1 96 ? -2.333 -9.784 0.009 1.00 83.50 96 PHE A N 1
ATOM 708 C CA . PHE A 1 96 ? -1.883 -9.422 1.342 1.00 83.50 96 PHE A CA 1
ATOM 709 C C . PHE A 1 96 ? -3.098 -9.051 2.168 1.0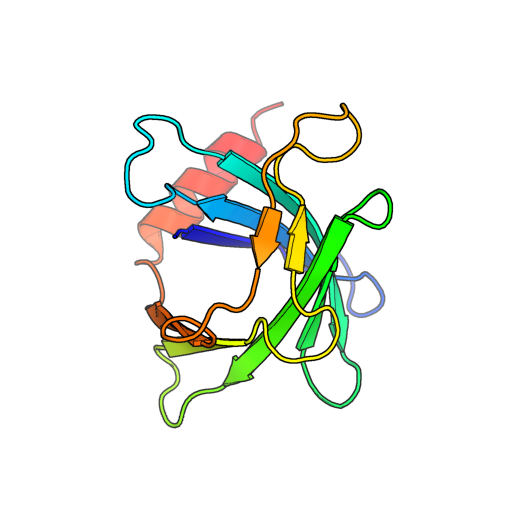0 83.50 96 PHE A C 1
ATOM 711 O O . PHE A 1 96 ? -3.888 -8.193 1.777 1.00 83.50 96 PHE A O 1
ATOM 718 N N . ARG 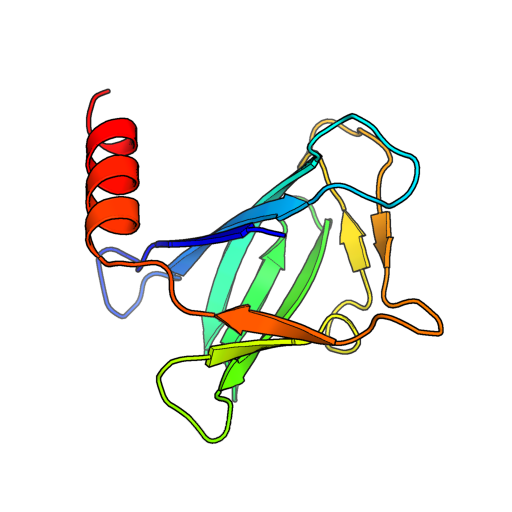A 1 97 ? -3.256 -9.705 3.315 1.00 86.25 97 ARG A N 1
ATOM 719 C CA . ARG A 1 97 ? -4.215 -9.266 4.318 1.00 86.25 97 ARG A CA 1
ATOM 720 C C . ARG A 1 97 ? -3.603 -8.098 5.082 1.00 86.25 97 ARG A C 1
ATOM 722 O O . ARG A 1 97 ? -2.481 -8.198 5.569 1.00 86.25 97 ARG A O 1
ATOM 729 N N . LEU A 1 98 ? -4.354 -7.014 5.185 1.00 83.69 98 LEU A N 1
ATOM 730 C CA . LEU A 1 98 ? -4.055 -5.893 6.053 1.00 83.69 98 LEU A CA 1
ATOM 731 C C . LEU A 1 98 ? -5.078 -5.862 7.173 1.00 83.69 98 LEU A C 1
ATOM 733 O O . LEU A 1 98 ? -6.270 -5.699 6.917 1.00 83.69 98 LEU A O 1
ATOM 737 N N . ASP A 1 99 ? -4.603 -5.991 8.401 1.00 86.81 99 ASP A N 1
ATOM 738 C CA . ASP A 1 99 ? -5.426 -5.736 9.571 1.00 86.81 99 ASP A CA 1
ATOM 739 C C . ASP A 1 99 ? -5.483 -4.232 9.842 1.00 86.81 99 ASP A C 1
ATOM 741 O O . ASP A 1 99 ? -4.524 -3.486 9.612 1.00 86.81 99 ASP A O 1
ATOM 745 N N . ARG A 1 100 ? -6.639 -3.770 10.313 1.00 85.12 100 ARG A N 1
ATOM 746 C CA . ARG A 1 100 ? -6.840 -2.365 10.641 1.00 85.12 100 ARG A CA 1
ATOM 747 C C . ARG A 1 100 ? -5.940 -1.967 11.811 1.00 85.12 100 ARG A C 1
ATOM 749 O O . ARG A 1 100 ? -5.975 -2.579 12.876 1.00 85.12 100 ARG A O 1
ATOM 756 N N . ALA A 1 101 ? -5.158 -0.907 11.627 1.00 85.44 101 ALA A N 1
ATOM 757 C CA . ALA A 1 101 ? -4.370 -0.341 12.714 1.00 85.44 101 ALA A CA 1
ATOM 758 C C . ALA A 1 101 ? -5.290 0.259 13.803 1.00 85.44 101 ALA A C 1
ATOM 760 O O . ALA A 1 101 ? -6.355 0.795 13.472 1.00 85.44 101 ALA A O 1
ATOM 761 N N . PRO A 1 102 ? -4.885 0.235 15.090 1.00 86.69 102 PRO A N 1
ATOM 762 C CA . PRO A 1 102 ? -5.600 0.939 16.149 1.00 86.69 102 PRO A CA 1
ATOM 763 C C . PRO A 1 102 ? -5.771 2.422 15.810 1.00 86.69 102 PRO A C 1
ATOM 765 O O . PRO A 1 102 ? -4.850 3.054 15.293 1.00 86.69 102 PRO A O 1
ATOM 768 N N . GLY A 1 103 ? -6.919 3.014 16.157 1.00 83.75 103 GLY A N 1
ATOM 769 C CA . GLY A 1 103 ? -7.225 4.409 15.804 1.00 83.75 103 GLY A CA 1
ATOM 770 C C . GLY A 1 103 ? -6.181 5.430 16.282 1.00 83.75 103 GLY A C 1
ATOM 771 O O . GLY A 1 103 ? -5.959 6.436 15.615 1.00 83.75 103 GLY A O 1
ATOM 772 N N . GLN A 1 104 ? -5.480 5.139 17.381 1.00 87.38 104 GLN A N 1
ATOM 773 C CA . GLN A 1 104 ? -4.380 5.962 17.899 1.00 87.38 104 GLN A CA 1
ATOM 774 C C . GLN A 1 104 ? -3.202 6.066 16.916 1.00 87.38 104 GLN A C 1
ATOM 776 O O . GLN A 1 104 ? -2.598 7.128 16.798 1.00 87.38 104 GLN A O 1
ATOM 781 N N . VAL A 1 105 ? -2.912 4.997 16.165 1.00 85.62 105 VAL A N 1
ATOM 782 C CA . VAL A 1 105 ? -1.869 5.000 15.127 1.00 85.62 105 VAL A CA 1
ATOM 783 C C . VAL A 1 105 ? -2.272 5.935 13.989 1.00 85.62 105 VAL A C 1
ATOM 785 O O . VAL A 1 105 ? -1.468 6.749 13.545 1.00 85.62 105 VAL A O 1
ATOM 788 N N . CYS A 1 106 ? -3.537 5.882 13.557 1.00 80.62 106 CYS A N 1
ATOM 789 C CA . CYS A 1 106 ? -4.056 6.800 12.543 1.00 80.62 106 CYS A CA 1
ATOM 790 C C . CYS A 1 106 ? -4.011 8.262 13.014 1.00 80.62 106 CYS A C 1
ATOM 792 O O . CYS A 1 106 ? -3.640 9.133 12.232 1.00 80.62 106 CYS A O 1
ATOM 794 N N . ALA A 1 107 ? -4.347 8.532 14.281 1.00 82.75 107 ALA A N 1
ATOM 795 C CA . ALA A 1 107 ? -4.293 9.877 14.854 1.00 82.75 107 ALA A CA 1
ATOM 796 C C . ALA A 1 107 ? -2.859 10.430 14.909 1.00 82.75 107 ALA A C 1
ATOM 798 O O . ALA A 1 107 ? -2.634 11.579 14.535 1.00 82.75 107 ALA A O 1
ATOM 799 N N . ALA A 1 108 ? -1.886 9.606 15.310 1.00 84.38 108 ALA A N 1
ATOM 800 C CA . ALA A 1 108 ? -0.477 9.989 15.330 1.00 84.38 108 ALA A CA 1
ATOM 801 C C . ALA A 1 108 ? 0.054 10.304 13.921 1.00 84.38 108 ALA A C 1
ATOM 803 O O . ALA A 1 108 ? 0.724 11.317 13.726 1.00 84.38 108 ALA A O 1
ATOM 804 N N . ILE A 1 109 ? -0.295 9.478 12.926 1.00 81.69 109 ILE A N 1
ATOM 805 C CA . ILE A 1 109 ? 0.063 9.718 11.520 1.00 81.69 109 ILE A CA 1
ATOM 806 C C . ILE A 1 109 ? -0.568 11.023 11.018 1.00 81.69 109 ILE A C 1
ATOM 808 O O . ILE A 1 109 ? 0.125 11.837 10.412 1.00 81.69 109 ILE A O 1
ATOM 812 N N . ALA A 1 110 ? -1.857 11.253 11.288 1.00 77.19 110 ALA A N 1
ATOM 813 C CA . ALA A 1 110 ? -2.536 12.482 10.884 1.00 77.19 110 ALA A CA 1
ATOM 814 C C . ALA A 1 110 ? -1.855 13.722 11.486 1.00 77.19 110 ALA A C 1
ATOM 816 O O . ALA A 1 110 ? -1.516 14.644 10.751 1.00 77.19 110 ALA A O 1
ATOM 817 N N . ALA A 1 111 ? -1.555 13.704 12.789 1.00 76.62 111 ALA A N 1
ATOM 818 C CA . ALA A 1 111 ? -0.857 14.797 13.466 1.00 76.62 111 ALA A CA 1
ATOM 819 C C . ALA A 1 111 ? 0.535 15.075 12.870 1.00 76.62 111 ALA A C 1
ATOM 821 O O . ALA A 1 111 ? 0.890 16.231 12.659 1.00 76.62 111 ALA A O 1
ATOM 822 N N . ALA A 1 112 ? 1.297 14.028 12.535 1.00 74.06 112 ALA A N 1
ATOM 823 C CA . ALA A 1 112 ? 2.609 14.165 11.900 1.00 74.06 112 ALA A CA 1
ATOM 824 C C . ALA A 1 112 ? 2.539 14.721 10.464 1.00 74.06 112 ALA A C 1
ATOM 826 O O . ALA A 1 112 ? 3.513 15.287 9.980 1.00 74.06 112 ALA A O 1
ATOM 827 N N . THR A 1 113 ? 1.400 14.564 9.783 1.00 64.19 113 THR A N 1
ATOM 828 C CA . THR A 1 113 ? 1.210 15.011 8.391 1.00 64.19 113 THR A CA 1
ATOM 829 C C . THR A 1 113 ? 0.562 16.402 8.302 1.00 64.19 113 THR A C 1
ATOM 831 O O . THR A 1 113 ? 0.667 17.054 7.270 1.00 64.19 113 THR A O 1
ATOM 834 N N . SER A 1 114 ? -0.089 16.880 9.371 1.00 57.69 114 SER A N 1
ATOM 835 C CA . SER A 1 114 ? -0.727 18.209 9.457 1.00 57.69 114 SER A CA 1
ATOM 836 C C . SER A 1 114 ? 0.168 19.309 10.049 1.00 57.69 114 SER A C 1
ATOM 838 O O . SER A 1 114 ? -0.290 20.435 10.207 1.00 57.69 114 SER A O 1
ATOM 840 N N . GLY A 1 115 ? 1.412 18.991 10.416 1.00 45.66 115 GLY A N 1
ATOM 841 C CA . GLY A 1 115 ? 2.344 19.909 11.080 1.00 45.66 115 GLY A CA 1
ATOM 842 C C . GLY A 1 115 ? 3.269 20.709 10.157 1.00 45.66 115 GLY A C 1
ATOM 843 O O . GLY A 1 115 ? 4.358 21.055 10.607 1.00 45.66 115 GLY A O 1
ATOM 844 N N . ASN A 1 116 ? 2.880 20.962 8.902 1.00 38.78 116 ASN A N 1
ATOM 845 C CA . ASN A 1 116 ? 3.660 21.752 7.937 1.00 38.78 116 ASN A CA 1
ATOM 846 C C . ASN A 1 116 ? 2.911 23.026 7.538 1.00 38.78 116 ASN A C 1
ATOM 848 O O . ASN A 1 116 ? 1.738 22.889 7.123 1.00 38.78 116 ASN A O 1
#

pLDDT: mean 80.04, std 10.6, range [38.78, 93.19]

Sequence (116 aa):
MSLILTRGASRSEPASFRIFVTVRGDREVWSASGECRRRGGIVCDVECDGGGFAIGATSTTEALQIALDRPHGRISMNGCDGGERDVAAGRDDRRFRLDRAPGQVCAAIAAATSGN

Secondary structure (DSSP, 8-state):
-EEEEE--SSTTSPEEEEEEE--TT--S-EEEEEEEEESSSEEEEESTT-BEEEEEE-SSTTEEEEESTTTTSEEEETTTS---EEEE--SS-SEEEEEPPPHHHHHHHHHHHS--

Foldseek 3Di:
DDKDWAPDPDPPDFIKMKDWDDDPPHPDIFIFIFTWDDDVFIWTQTAPRQFTWTWDDDPDPFKIKTFCVPDGQWGATPGPPPDDDIPGCDPVRGMDIDGDDDVVVVVVVVVVVPPD